Protein AF-A0A1G8G1F2-F1 (afdb_monomer_lite)

Sequence (175 aa):
MHTLASLREKLMLEWTYHSNAIEGNTLTLRETKVVLEGITVGGKSLREHFEATNHRDAILYVEEIVAKNEALSEWYDGATQMHPVERAVELHTRFVKIHPFIGGNGRTGRLLLNFELMKAGYPPAIIQKEDRLEYYDSLDEACVSGDYSSITQLVANSVQRSLDTYLSVLRLRNN

Structure (mmCIF, N/CA/C/O backbone):
data_AF-A0A1G8G1F2-F1
#
_entry.id   AF-A0A1G8G1F2-F1
#
loop_
_atom_site.group_PDB
_atom_site.id
_atom_site.type_symbol
_atom_site.label_atom_id
_atom_site.label_alt_id
_atom_site.label_comp_id
_atom_site.label_asym_id
_atom_site.label_entity_id
_atom_site.label_seq_id
_atom_site.pdbx_PDB_ins_code
_atom_site.Cartn_x
_atom_site.Cartn_y
_atom_site.Cartn_z
_atom_site.occupancy
_atom_site.B_iso_or_equiv
_atom_site.auth_seq_id
_atom_site.auth_comp_id
_atom_site.auth_asym_id
_atom_site.auth_atom_id
_atom_site.pdbx_PDB_model_num
ATOM 1 N N . MET A 1 1 ? -34.087 -1.447 -10.060 1.00 49.84 1 MET A N 1
ATOM 2 C CA . MET A 1 1 ? -32.774 -0.768 -9.974 1.00 49.84 1 MET A CA 1
ATOM 3 C C . MET A 1 1 ? -32.420 -0.316 -8.548 1.00 49.84 1 MET A C 1
ATOM 5 O O . MET A 1 1 ? -31.269 -0.473 -8.180 1.00 49.84 1 MET A O 1
ATOM 9 N N . HIS A 1 2 ? -33.370 0.134 -7.707 1.00 55.31 2 HIS A N 1
ATOM 10 C CA . HIS A 1 2 ? -33.090 0.581 -6.323 1.00 55.31 2 HIS A CA 1
ATOM 11 C C . HIS A 1 2 ? -32.598 -0.498 -5.332 1.00 55.31 2 HIS A C 1
ATOM 13 O O . HIS A 1 2 ? -31.803 -0.190 -4.454 1.00 55.31 2 HIS A O 1
ATOM 19 N N . THR A 1 3 ? -33.019 -1.758 -5.472 1.00 60.47 3 THR A N 1
ATOM 20 C CA . THR A 1 3 ? -32.791 -2.803 -4.450 1.00 60.47 3 THR A CA 1
ATOM 21 C C . THR A 1 3 ? -31.343 -3.306 -4.365 1.00 60.47 3 THR A C 1
ATOM 23 O O . THR A 1 3 ? -30.862 -3.628 -3.282 1.00 60.47 3 THR A O 1
ATOM 26 N N . LEU A 1 4 ? -30.630 -3.366 -5.497 1.00 55.03 4 LEU A N 1
ATOM 27 C CA . LEU A 1 4 ? -29.228 -3.810 -5.547 1.00 55.03 4 LEU A CA 1
ATOM 28 C C . LEU A 1 4 ? -28.273 -2.733 -5.024 1.00 55.03 4 LEU A C 1
ATOM 30 O O . LEU A 1 4 ? -27.361 -3.049 -4.267 1.00 55.03 4 LEU A O 1
ATOM 34 N N . ALA A 1 5 ? -28.521 -1.465 -5.367 1.00 62.56 5 ALA A N 1
ATOM 35 C CA . ALA A 1 5 ? -27.750 -0.338 -4.848 1.00 62.56 5 ALA A CA 1
ATOM 36 C C . ALA A 1 5 ? -27.897 -0.218 -3.321 1.00 62.56 5 ALA A C 1
ATOM 38 O O . ALA A 1 5 ? -26.893 -0.134 -2.621 1.00 62.56 5 ALA A O 1
ATOM 39 N N . SER A 1 6 ? -29.124 -0.344 -2.792 1.00 72.50 6 SER A N 1
ATOM 40 C CA . SER A 1 6 ? -29.363 -0.322 -1.341 1.00 72.50 6 SER A CA 1
ATOM 41 C C . SER A 1 6 ? -28.738 -1.508 -0.601 1.00 72.50 6 SER A C 1
ATOM 43 O O . SER A 1 6 ? -28.352 -1.386 0.558 1.00 72.50 6 SER A O 1
ATOM 45 N N . LEU A 1 7 ? -28.643 -2.673 -1.255 1.00 70.00 7 LEU A N 1
ATOM 46 C CA . LEU A 1 7 ? -27.987 -3.844 -0.676 1.00 70.00 7 LEU A CA 1
ATOM 47 C C . LEU A 1 7 ? -26.464 -3.670 -0.661 1.00 70.00 7 LEU A C 1
ATOM 49 O O . LEU A 1 7 ? -25.836 -3.962 0.350 1.00 70.00 7 LEU A O 1
ATOM 53 N N . ARG A 1 8 ? -25.884 -3.149 -1.747 1.00 75.06 8 ARG A N 1
ATOM 54 C CA . ARG A 1 8 ? -24.451 -2.843 -1.842 1.00 75.06 8 ARG A CA 1
ATOM 55 C C . ARG A 1 8 ? -24.026 -1.797 -0.817 1.00 75.06 8 ARG A C 1
ATOM 57 O O . ARG A 1 8 ? -23.070 -2.034 -0.091 1.00 75.06 8 ARG A O 1
ATOM 64 N N . GLU A 1 9 ? -24.761 -0.691 -0.694 1.00 76.31 9 GLU A N 1
ATOM 65 C CA . GLU A 1 9 ? -24.498 0.324 0.338 1.00 76.31 9 GLU A CA 1
ATOM 66 C C . GLU A 1 9 ? -24.538 -0.269 1.745 1.00 76.31 9 GLU A C 1
ATOM 68 O O . GLU A 1 9 ? -23.659 0.006 2.560 1.00 76.31 9 GLU A O 1
ATOM 73 N N . LYS A 1 10 ? -25.532 -1.120 2.027 1.00 80.31 10 LYS A N 1
ATOM 74 C CA . LYS A 1 10 ? -25.636 -1.797 3.319 1.00 80.31 10 LYS A CA 1
ATOM 75 C C . LYS A 1 10 ? -24.430 -2.704 3.584 1.00 80.31 10 LYS A C 1
ATOM 77 O O . LYS A 1 10 ? -23.868 -2.641 4.672 1.00 80.31 10 LYS A O 1
ATOM 82 N N . LEU A 1 11 ? -24.023 -3.514 2.606 1.00 73.75 11 LEU A N 1
ATOM 83 C CA . LEU A 1 11 ? -22.880 -4.422 2.737 1.00 73.75 11 LEU A CA 1
ATOM 84 C C . LEU A 1 11 ? -21.559 -3.660 2.897 1.00 73.75 11 LEU A C 1
ATOM 86 O O . LEU A 1 11 ? -20.757 -4.017 3.755 1.00 73.75 11 LEU A O 1
ATOM 90 N N . MET A 1 12 ? -21.351 -2.583 2.136 1.00 75.00 12 MET A N 1
ATOM 91 C CA . MET A 1 12 ? -20.179 -1.714 2.286 1.00 75.00 12 MET A CA 1
ATOM 92 C C . MET A 1 12 ? -20.120 -1.056 3.665 1.00 75.00 12 MET A C 1
ATOM 94 O O . MET A 1 12 ? -19.050 -0.987 4.273 1.00 75.00 12 MET A O 1
ATOM 98 N N . LEU A 1 13 ? -21.264 -0.584 4.166 1.00 82.00 13 LEU A N 1
ATOM 99 C CA . LEU A 1 13 ? -21.375 -0.001 5.498 1.00 82.00 13 LEU A CA 1
ATOM 100 C C . LEU A 1 13 ? -21.051 -1.034 6.586 1.00 82.00 13 LEU A C 1
ATOM 102 O O . LEU A 1 13 ? -20.243 -0.749 7.467 1.00 82.00 13 LEU A O 1
ATOM 106 N N . GLU A 1 14 ? -21.646 -2.228 6.519 1.00 77.62 14 GLU A N 1
ATOM 107 C CA . GLU A 1 14 ? -21.403 -3.307 7.484 1.00 77.62 14 GLU A CA 1
ATOM 108 C C . GLU A 1 14 ? -19.940 -3.773 7.449 1.00 77.62 14 GLU A C 1
ATOM 110 O O . GLU A 1 14 ? -19.319 -3.914 8.502 1.00 77.62 14 GLU A O 1
ATOM 115 N N . TRP A 1 15 ? -19.348 -3.924 6.262 1.00 68.50 15 TRP A N 1
ATOM 116 C CA . TRP A 1 15 ? -17.937 -4.286 6.105 1.00 68.50 15 TRP A CA 1
ATOM 117 C C . TRP A 1 15 ? -17.014 -3.216 6.697 1.00 68.50 15 TRP A C 1
ATOM 119 O O . TRP A 1 15 ? -16.145 -3.521 7.516 1.00 68.50 15 TRP A O 1
ATOM 129 N N . THR A 1 16 ? -17.244 -1.950 6.350 1.00 69.31 16 THR A N 1
ATOM 130 C CA . THR A 1 16 ? -16.462 -0.821 6.868 1.00 69.31 16 THR A CA 1
ATOM 131 C C . THR A 1 16 ? -16.552 -0.705 8.381 1.00 69.31 16 THR A C 1
ATOM 133 O O . THR A 1 16 ? -15.538 -0.500 9.044 1.00 69.31 16 THR A O 1
ATOM 136 N N . TYR A 1 17 ? -17.744 -0.880 8.943 1.00 82.31 17 TYR A N 1
ATOM 137 C CA . TYR A 1 17 ? -17.943 -0.881 10.386 1.00 82.31 17 TYR A CA 1
ATOM 138 C C . TYR A 1 17 ? -17.192 -2.036 11.066 1.00 82.31 17 TYR A C 1
ATOM 140 O O . TYR A 1 17 ? -16.384 -1.800 11.963 1.00 82.31 17 TYR A O 1
ATOM 148 N N . HIS A 1 18 ? -17.414 -3.279 10.629 1.00 72.06 18 HIS A N 1
ATOM 149 C CA . HIS A 1 18 ? -16.851 -4.451 11.300 1.00 72.06 18 HIS A CA 1
ATOM 150 C C . HIS A 1 18 ? -15.325 -4.524 11.199 1.00 72.06 18 HIS A C 1
ATOM 152 O O . HIS A 1 18 ? -14.675 -4.843 12.194 1.00 72.06 18 HIS A O 1
ATOM 158 N N . SER A 1 19 ? -14.745 -4.193 10.041 1.00 65.88 19 SER A N 1
ATOM 159 C CA . SER A 1 19 ? -13.291 -4.250 9.848 1.00 65.88 19 SER A CA 1
ATOM 160 C C . SER A 1 19 ? -12.550 -3.237 10.721 1.00 65.88 19 SER A C 1
ATOM 162 O O . SER A 1 19 ? -11.508 -3.561 11.281 1.00 65.88 19 SER A O 1
ATOM 164 N N . ASN A 1 20 ? -13.095 -2.027 10.876 1.00 60.09 20 ASN A N 1
ATOM 165 C CA . ASN A 1 20 ? -12.491 -1.006 11.730 1.00 60.09 20 ASN A CA 1
ATOM 166 C C . ASN A 1 20 ? -12.720 -1.302 13.224 1.00 60.09 20 ASN A C 1
ATOM 168 O O . ASN A 1 20 ? -11.816 -1.103 14.035 1.00 60.09 20 ASN A O 1
ATOM 172 N N . ALA A 1 21 ? -13.895 -1.822 13.600 1.00 72.69 21 ALA A N 1
ATOM 173 C CA . ALA A 1 21 ? -14.207 -2.160 14.992 1.00 72.69 21 ALA A CA 1
ATOM 174 C C . ALA A 1 21 ? -13.288 -3.257 15.567 1.00 72.69 21 ALA A C 1
ATOM 176 O O . ALA A 1 21 ? -12.947 -3.213 16.749 1.00 72.69 21 ALA A O 1
ATOM 177 N N . ILE A 1 22 ? -12.844 -4.209 14.736 1.00 60.62 22 ILE A N 1
ATOM 178 C CA . ILE A 1 22 ? -11.867 -5.248 15.119 1.00 60.62 22 ILE A CA 1
ATOM 179 C C . ILE A 1 22 ? -10.517 -4.638 15.529 1.00 60.62 22 ILE A C 1
ATOM 181 O O . ILE A 1 22 ? -9.868 -5.137 16.446 1.00 60.62 22 ILE A O 1
ATOM 185 N N . GLU A 1 23 ? -10.126 -3.532 14.900 1.00 64.06 23 GLU A N 1
ATOM 186 C CA . GLU A 1 23 ? -8.853 -2.835 15.131 1.00 64.06 23 GLU A CA 1
ATOM 187 C C . GLU A 1 23 ? -8.957 -1.747 16.220 1.00 64.06 23 GLU A C 1
ATOM 189 O O . GLU A 1 23 ? -8.034 -0.957 16.425 1.00 64.06 23 GLU A O 1
ATOM 194 N N . GLY A 1 24 ? -10.081 -1.708 16.946 1.00 70.75 24 GLY A N 1
ATOM 195 C CA . GLY A 1 24 ? -10.294 -0.815 18.084 1.00 70.75 24 GLY A CA 1
ATOM 196 C C . GLY A 1 24 ? -10.981 0.512 17.757 1.00 70.75 24 GLY A C 1
ATOM 197 O O . GLY A 1 24 ? -11.072 1.364 18.642 1.00 70.75 24 GLY A O 1
ATOM 198 N N . ASN A 1 25 ? -11.493 0.699 16.535 1.00 78.75 25 ASN A N 1
ATOM 199 C CA . ASN A 1 25 ? -12.353 1.839 16.213 1.00 78.75 25 ASN A CA 1
ATOM 200 C C . ASN A 1 25 ? -13.678 1.731 16.987 1.00 78.75 25 ASN A C 1
ATOM 202 O O . ASN A 1 25 ? -14.308 0.674 17.028 1.00 78.75 25 ASN A O 1
ATOM 206 N N . THR A 1 26 ? -14.107 2.821 17.623 1.00 88.31 26 THR A N 1
ATOM 207 C CA . THR A 1 26 ? -15.251 2.817 18.545 1.00 88.31 26 THR A CA 1
ATOM 208 C C . THR A 1 26 ? -16.542 3.354 17.930 1.00 88.31 26 THR A C 1
ATOM 210 O O . THR A 1 26 ? -17.552 3.441 18.640 1.00 88.31 26 THR A O 1
ATOM 213 N N . LEU A 1 27 ? -16.539 3.753 16.652 1.00 85.88 27 LEU A N 1
ATOM 214 C CA . LEU A 1 27 ? -17.749 4.186 15.952 1.00 85.88 27 LEU A CA 1
ATOM 215 C C . LEU A 1 27 ? -18.787 3.065 15.966 1.00 85.88 27 LEU A C 1
ATOM 217 O O . LEU A 1 27 ? -18.486 1.916 15.668 1.00 85.88 27 LEU A O 1
ATOM 221 N N . THR A 1 28 ? -20.028 3.400 16.293 1.00 93.38 28 THR A N 1
ATOM 222 C CA . THR A 1 28 ? -21.183 2.521 16.096 1.00 93.38 28 THR A CA 1
ATOM 223 C C . THR A 1 28 ? -21.569 2.479 14.619 1.00 93.38 28 THR A C 1
ATOM 225 O O . THR A 1 28 ? -21.295 3.415 13.876 1.00 93.38 28 THR A O 1
ATOM 228 N N . LEU A 1 29 ? -22.314 1.455 14.195 1.00 89.62 29 LEU A N 1
ATOM 229 C CA . LEU A 1 29 ? -22.783 1.331 12.807 1.00 89.62 29 LEU A CA 1
ATOM 230 C C . LEU A 1 29 ? -23.522 2.590 12.299 1.00 89.62 29 LEU A C 1
ATOM 232 O O . LEU A 1 29 ? -23.390 2.970 11.136 1.00 89.62 29 LEU A O 1
ATOM 236 N N . ARG A 1 30 ? -24.291 3.259 13.173 1.00 91.88 30 ARG A N 1
ATOM 237 C CA . ARG A 1 30 ? -24.979 4.518 12.837 1.00 91.88 30 ARG A CA 1
ATOM 238 C C . ARG A 1 30 ? -24.000 5.676 12.680 1.00 91.88 30 ARG A C 1
ATOM 240 O O . ARG A 1 30 ? -24.150 6.451 11.746 1.00 91.88 30 ARG A O 1
ATOM 247 N N . GLU A 1 31 ? -23.012 5.782 13.562 1.00 91.75 31 GLU A N 1
ATOM 248 C CA . GLU A 1 31 ? -21.976 6.812 13.470 1.00 91.75 31 GLU A CA 1
ATOM 249 C C . GLU A 1 31 ? -21.111 6.597 12.226 1.00 91.75 31 GLU A C 1
ATOM 251 O O . GLU A 1 31 ? -20.930 7.539 11.468 1.00 91.75 31 GLU A O 1
ATOM 256 N N . THR A 1 32 ? -20.684 5.362 11.931 1.00 85.31 32 THR A N 1
ATOM 257 C CA . THR A 1 32 ? -19.988 5.016 10.682 1.00 85.31 32 THR A CA 1
ATOM 258 C C . THR A 1 32 ? -20.783 5.485 9.467 1.00 85.31 32 THR A C 1
ATOM 260 O O . THR A 1 32 ? -20.216 6.134 8.599 1.00 85.31 32 THR A O 1
ATOM 263 N N . LYS A 1 33 ? -22.100 5.242 9.418 1.00 91.19 33 LYS A N 1
ATOM 264 C CA . LYS A 1 33 ? -22.944 5.715 8.310 1.00 91.19 33 LYS A CA 1
ATOM 265 C C . LYS A 1 33 ? -22.896 7.238 8.151 1.00 91.19 33 LYS A C 1
ATOM 267 O O . LYS A 1 33 ? -22.674 7.722 7.049 1.00 91.19 33 LYS A O 1
ATOM 272 N N . VAL A 1 34 ? -23.068 7.969 9.250 1.00 90.81 34 VAL A N 1
ATOM 273 C CA . VAL A 1 34 ? -23.026 9.441 9.274 1.00 90.81 34 VAL A CA 1
ATOM 274 C C . VAL A 1 34 ? -21.659 9.959 8.804 1.00 90.81 34 VAL A C 1
ATOM 276 O O . VAL A 1 34 ? -21.593 10.888 8.002 1.00 90.81 34 VAL A O 1
ATOM 279 N N . VAL A 1 35 ? -20.570 9.302 9.213 1.00 87.00 35 VAL A N 1
ATOM 280 C CA . VAL A 1 35 ? -19.213 9.608 8.734 1.00 87.00 35 VAL A CA 1
ATOM 281 C C . VAL A 1 35 ? -19.071 9.374 7.232 1.00 87.00 35 VAL A C 1
ATOM 283 O O . VAL A 1 35 ? -18.521 10.224 6.535 1.00 87.00 35 VAL A O 1
ATOM 286 N N . LEU A 1 36 ? -19.588 8.259 6.707 1.00 83.56 36 LEU A N 1
ATOM 287 C CA . LEU A 1 36 ? -19.533 7.968 5.271 1.00 83.56 36 LEU A CA 1
ATOM 288 C C . LEU A 1 36 ? -20.355 8.959 4.428 1.00 83.56 36 LEU A C 1
ATOM 290 O O . LEU A 1 36 ? -20.061 9.120 3.245 1.00 83.56 36 LEU A O 1
ATOM 294 N N . GLU A 1 37 ? -21.329 9.648 5.026 1.00 85.31 37 GLU A N 1
ATOM 295 C CA . GLU A 1 37 ? -22.086 10.756 4.423 1.00 85.31 37 GLU A CA 1
ATOM 296 C C . GLU A 1 37 ? -21.342 12.109 4.510 1.00 85.31 37 GLU A C 1
ATOM 298 O O . GLU A 1 37 ? -21.831 13.123 4.016 1.00 85.31 37 GLU A O 1
ATOM 303 N N . GLY A 1 38 ? -20.140 12.133 5.100 1.00 80.56 38 GLY A N 1
ATOM 304 C CA . GLY A 1 38 ? -19.284 13.318 5.221 1.00 80.56 38 GLY A CA 1
ATOM 305 C C . GLY A 1 38 ? -19.552 14.170 6.464 1.00 80.56 38 GLY A C 1
ATOM 306 O O . GLY A 1 38 ? -19.058 15.294 6.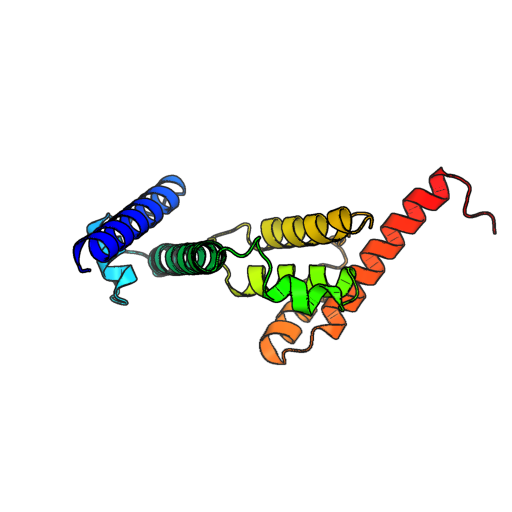554 1.00 80.56 38 GLY A O 1
ATOM 307 N N . ILE A 1 39 ? -20.326 13.661 7.425 1.00 85.56 39 ILE A N 1
ATOM 308 C CA . ILE A 1 39 ? -20.709 14.381 8.643 1.00 85.56 39 ILE A CA 1
ATOM 309 C C . ILE A 1 39 ? -19.832 13.917 9.813 1.00 85.56 39 ILE A C 1
ATOM 311 O O . ILE A 1 39 ? -19.653 12.723 10.049 1.00 85.56 39 ILE A O 1
ATOM 315 N N . THR A 1 40 ? -19.297 14.863 10.586 1.00 83.44 40 THR A N 1
ATOM 316 C CA . THR A 1 40 ? -18.509 14.560 11.788 1.00 83.44 40 THR A CA 1
ATOM 317 C C . THR A 1 40 ? -19.400 14.273 13.001 1.00 83.44 40 THR A C 1
ATOM 319 O O . THR A 1 40 ? -20.423 14.917 13.232 1.00 83.44 40 THR A O 1
ATOM 322 N N . VAL A 1 41 ? -18.997 13.292 13.804 1.00 86.62 41 VAL A N 1
ATOM 323 C CA . VAL A 1 41 ? -19.668 12.801 15.010 1.00 86.62 41 VAL A CA 1
ATOM 324 C C . VAL A 1 41 ? -18.934 13.312 16.250 1.00 86.62 41 VAL A C 1
ATOM 326 O O . VAL A 1 41 ? -17.740 13.075 16.446 1.00 86.62 41 VAL A O 1
ATOM 329 N N . GLY A 1 42 ? -19.664 14.010 17.120 1.00 81.50 42 GLY A N 1
ATOM 330 C CA . GLY A 1 42 ? -19.128 14.530 18.378 1.00 81.50 42 GLY A CA 1
ATOM 331 C C . GLY A 1 42 ? -18.711 13.418 19.348 1.00 81.50 42 GLY A C 1
ATOM 332 O O . GLY A 1 42 ? -19.405 12.417 19.492 1.00 81.50 42 GLY A O 1
ATOM 333 N N . GLY A 1 43 ? -17.583 13.604 20.041 1.00 83.88 43 GLY A N 1
ATOM 334 C CA . GLY A 1 43 ? -17.068 12.642 21.027 1.00 83.88 43 GLY A CA 1
ATOM 335 C C . GLY A 1 43 ? -16.256 11.478 20.443 1.00 83.88 43 GLY A C 1
ATOM 336 O O . GLY A 1 43 ? -15.807 10.620 21.199 1.00 83.88 43 GLY A O 1
ATOM 337 N N .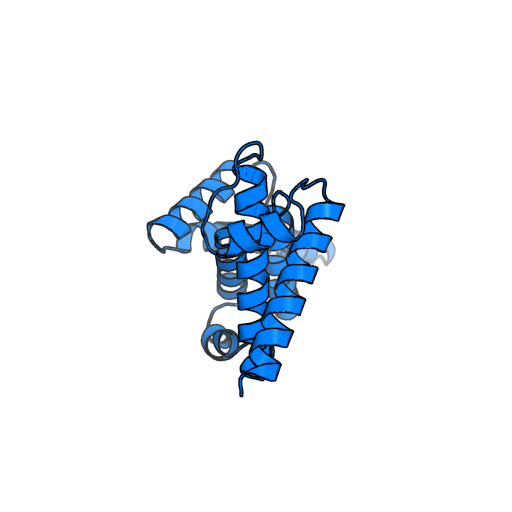 LYS A 1 44 ? -16.033 11.463 19.124 1.00 83.69 44 LYS A N 1
ATOM 338 C CA . LYS A 1 44 ? -15.204 10.486 18.407 1.00 83.69 44 LYS A CA 1
ATOM 339 C C . LYS A 1 44 ? -13.986 11.175 17.802 1.00 83.69 44 LYS A C 1
ATOM 341 O O . LYS A 1 44 ? -14.047 12.350 17.437 1.00 83.69 44 LYS A O 1
ATOM 346 N N . SER A 1 45 ? -12.861 10.472 17.712 1.00 81.31 45 SER A N 1
ATOM 347 C CA . SER A 1 45 ? -11.635 11.073 17.182 1.00 81.31 45 SER A CA 1
ATOM 348 C C . SER A 1 45 ? -11.730 11.267 15.667 1.00 81.31 45 SER A C 1
ATOM 350 O O . SER A 1 45 ? -12.305 10.440 14.963 1.00 81.31 45 SER A O 1
ATOM 352 N N . LEU A 1 46 ? -11.125 12.332 15.127 1.00 74.88 46 LEU A N 1
ATOM 353 C CA . LEU A 1 46 ? -11.025 12.515 13.668 1.00 74.88 46 LEU A CA 1
ATOM 354 C C . LEU A 1 46 ? -10.322 11.334 12.989 1.00 74.88 46 LEU A C 1
ATOM 356 O O . LEU A 1 46 ? -10.647 10.982 11.863 1.00 74.88 46 LEU A O 1
ATOM 360 N N . ARG A 1 47 ? -9.405 10.684 13.707 1.00 70.88 47 ARG A N 1
ATOM 361 C CA . ARG A 1 47 ? -8.752 9.455 13.271 1.00 70.88 47 ARG A CA 1
ATOM 362 C C . ARG A 1 47 ? -9.775 8.361 12.947 1.00 70.88 47 ARG A C 1
ATOM 364 O O . ARG A 1 47 ? -9.759 7.857 11.835 1.00 70.88 47 ARG A O 1
ATOM 371 N N . GLU A 1 48 ? -10.707 8.067 13.851 1.00 72.06 48 GLU A N 1
ATOM 372 C CA . GLU A 1 48 ? -11.748 7.054 13.615 1.00 72.06 48 GLU A CA 1
ATOM 373 C C . GLU A 1 48 ? -12.662 7.399 12.429 1.00 72.06 48 GLU A C 1
ATOM 375 O O . GLU A 1 48 ? -13.149 6.507 11.735 1.00 72.06 48 GLU A O 1
ATOM 380 N N . HIS A 1 49 ? -12.879 8.691 12.171 1.00 76.06 49 HIS A N 1
ATOM 381 C CA . HIS A 1 49 ? -13.655 9.145 11.018 1.00 76.06 49 HIS A CA 1
ATOM 382 C C . HIS A 1 49 ? -12.913 8.916 9.700 1.00 76.06 49 HIS A C 1
ATOM 384 O O . HIS A 1 49 ? -13.496 8.446 8.719 1.00 76.06 49 HIS A O 1
ATOM 390 N N . PHE A 1 50 ? -11.618 9.236 9.677 1.00 70.88 50 PHE A N 1
ATOM 391 C CA . PHE A 1 50 ? -10.772 8.981 8.517 1.00 70.88 50 PHE A CA 1
ATOM 392 C C . PHE A 1 50 ? -10.611 7.482 8.257 1.00 70.88 50 PHE A C 1
ATOM 394 O O . PHE A 1 50 ? -10.657 7.067 7.110 1.00 70.88 50 PHE A O 1
ATOM 401 N N . GLU A 1 51 ? -10.536 6.653 9.296 1.00 68.25 51 GLU A N 1
ATOM 402 C CA . GLU A 1 51 ? -10.506 5.188 9.181 1.00 68.25 51 GLU A CA 1
ATOM 403 C C . GLU A 1 51 ? -11.729 4.620 8.449 1.00 68.25 51 GLU A C 1
ATOM 405 O O . GLU A 1 51 ? -11.592 3.823 7.519 1.00 68.25 51 GLU A O 1
ATOM 410 N N . ALA A 1 52 ? -12.931 5.079 8.809 1.00 67.06 52 ALA A N 1
ATOM 411 C CA . ALA A 1 52 ? -14.155 4.675 8.124 1.00 67.06 52 ALA A CA 1
ATOM 412 C C . AL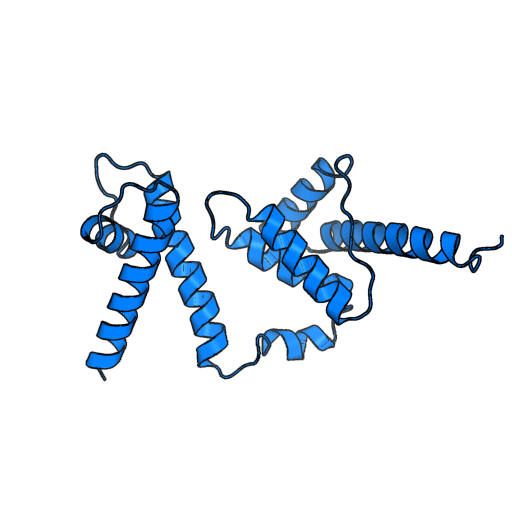A A 1 52 ? -14.189 5.170 6.666 1.00 67.06 52 ALA A C 1
ATOM 4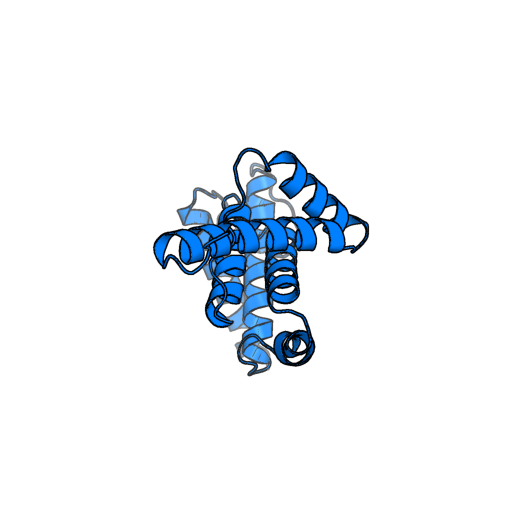14 O O . ALA A 1 52 ? -14.509 4.404 5.756 1.00 67.06 52 ALA A O 1
ATOM 415 N N . THR A 1 53 ? -13.824 6.434 6.436 1.00 70.75 53 THR A N 1
ATOM 416 C CA . THR A 1 53 ? -13.837 7.056 5.100 1.00 70.75 53 THR A CA 1
ATOM 417 C C . THR A 1 53 ? -12.833 6.385 4.156 1.00 70.75 53 THR A C 1
ATOM 419 O O . THR A 1 53 ? -13.198 5.985 3.053 1.00 70.75 53 THR A O 1
ATOM 422 N N . ASN A 1 54 ? -11.598 6.169 4.615 1.00 66.00 54 ASN A N 1
ATOM 423 C CA . ASN A 1 54 ? -10.523 5.565 3.827 1.00 66.00 54 ASN A CA 1
ATOM 424 C C . ASN A 1 54 ? -10.809 4.094 3.498 1.00 66.00 54 ASN A C 1
ATOM 426 O O . ASN A 1 54 ? -10.528 3.638 2.390 1.00 66.00 54 ASN A O 1
ATOM 430 N N . HIS A 1 55 ? -11.403 3.346 4.432 1.00 67.12 55 HIS A N 1
ATOM 431 C CA . HIS A 1 55 ? -11.806 1.965 4.182 1.00 67.12 55 HIS A CA 1
ATOM 432 C C . HIS A 1 55 ? -12.932 1.873 3.137 1.00 67.12 55 HIS A C 1
ATOM 434 O O . HIS A 1 55 ? -12.877 1.008 2.264 1.00 67.12 55 HIS A O 1
ATOM 440 N N . ARG A 1 56 ? -13.922 2.782 3.163 1.00 74.69 56 ARG A N 1
ATOM 441 C CA . ARG A 1 56 ? -14.940 2.882 2.097 1.00 74.69 56 ARG A CA 1
ATOM 442 C C . ARG A 1 56 ? -14.279 3.119 0.741 1.00 74.69 56 ARG A C 1
ATOM 444 O O . ARG A 1 56 ? -14.613 2.430 -0.217 1.00 74.69 56 ARG A O 1
ATOM 451 N N . ASP A 1 57 ? -13.345 4.058 0.659 1.00 68.12 57 ASP A N 1
ATOM 452 C CA . ASP A 1 57 ? -12.686 4.399 -0.606 1.00 68.12 57 ASP A CA 1
ATOM 453 C C . ASP A 1 57 ? -11.830 3.231 -1.132 1.00 68.12 57 ASP A C 1
ATOM 455 O O . ASP A 1 57 ? -11.800 2.973 -2.335 1.00 68.12 57 ASP A O 1
ATOM 459 N N . ALA A 1 58 ? -11.224 2.443 -0.236 1.00 64.44 58 ALA A N 1
ATOM 460 C CA . ALA A 1 58 ? -10.551 1.193 -0.586 1.00 64.44 58 ALA A CA 1
ATOM 461 C C . ALA A 1 58 ? -11.519 0.130 -1.136 1.00 64.44 58 ALA A C 1
ATOM 463 O O . ALA A 1 58 ? -11.194 -0.536 -2.120 1.00 64.44 58 ALA A O 1
ATOM 464 N N . ILE A 1 59 ? -12.710 -0.021 -0.539 1.00 65.31 59 ILE A N 1
ATOM 465 C CA . ILE A 1 59 ? -13.748 -0.917 -1.072 1.00 65.31 59 ILE A CA 1
ATOM 466 C C . ILE A 1 59 ? -14.194 -0.436 -2.452 1.00 65.31 59 ILE A C 1
ATOM 468 O O . ILE A 1 59 ? -14.248 -1.245 -3.371 1.00 65.31 59 ILE A O 1
ATOM 472 N N . LEU A 1 60 ? -14.460 0.861 -2.625 1.00 65.44 60 LEU A N 1
ATOM 473 C CA . LEU A 1 60 ? -14.862 1.429 -3.913 1.00 65.44 60 LEU A CA 1
ATOM 474 C C . LEU A 1 60 ? -13.812 1.170 -4.999 1.00 65.44 60 LEU A C 1
ATOM 476 O O . LEU A 1 60 ? -14.178 0.789 -6.107 1.00 65.44 60 LEU A O 1
ATOM 480 N N . TYR A 1 61 ? -12.525 1.294 -4.669 1.00 63.66 61 TYR A N 1
ATOM 481 C CA . TYR A 1 61 ? -11.424 0.967 -5.576 1.00 63.66 61 TYR A CA 1
ATOM 482 C C . TYR A 1 61 ? -11.417 -0.516 -5.982 1.00 63.66 61 TYR A C 1
ATOM 484 O O . TYR A 1 61 ? -11.288 -0.849 -7.159 1.00 63.66 61 TYR A O 1
ATOM 492 N N . VAL A 1 62 ? -11.601 -1.426 -5.022 1.00 60.69 62 VAL A N 1
ATOM 493 C CA . VAL A 1 62 ? -11.673 -2.872 -5.293 1.00 60.69 62 VAL A CA 1
ATOM 494 C C . VAL A 1 62 ? -12.925 -3.226 -6.101 1.00 60.69 62 VAL A C 1
ATOM 496 O O . VAL A 1 62 ? -12.849 -4.008 -7.047 1.00 60.69 62 VAL A O 1
ATOM 499 N N . GLU A 1 63 ? -14.079 -2.652 -5.761 1.00 61.28 63 GLU A N 1
ATOM 500 C CA . GLU A 1 63 ? -15.331 -2.871 -6.484 1.00 61.28 63 GLU A CA 1
ATOM 501 C C . GLU A 1 63 ? -15.280 -2.300 -7.905 1.00 61.28 63 GLU A C 1
ATOM 503 O O . GLU A 1 63 ? -15.869 -2.892 -8.805 1.00 61.28 63 GLU A O 1
ATOM 508 N N . GLU A 1 64 ? -14.577 -1.187 -8.130 1.00 56.12 64 GLU A N 1
ATOM 509 C CA . GLU A 1 64 ? -14.326 -0.652 -9.470 1.00 56.12 64 GLU A CA 1
ATOM 510 C C . GLU A 1 64 ? -13.510 -1.638 -10.317 1.00 56.12 64 GLU A C 1
ATOM 512 O O . GLU A 1 64 ? -13.910 -1.934 -11.443 1.00 56.12 64 GLU A O 1
ATOM 517 N N . ILE A 1 65 ? -12.432 -2.204 -9.758 1.00 50.97 65 ILE A N 1
ATOM 518 C CA . ILE A 1 65 ? -11.612 -3.233 -10.421 1.00 50.97 65 ILE A CA 1
ATOM 519 C C . ILE A 1 65 ? -12.465 -4.455 -10.801 1.00 50.97 65 ILE A C 1
ATOM 521 O O . ILE A 1 65 ? -12.358 -4.979 -11.905 1.00 50.97 65 ILE A O 1
ATOM 525 N N . VAL A 1 66 ? -13.346 -4.903 -9.902 1.00 52.41 66 VAL A N 1
ATOM 526 C CA . VAL A 1 66 ? -14.191 -6.088 -10.124 1.00 52.41 66 VAL A CA 1
ATOM 527 C C . VAL A 1 66 ? -15.330 -5.816 -11.117 1.00 52.41 66 VAL A C 1
ATOM 529 O O . VAL A 1 66 ? -15.624 -6.660 -11.964 1.00 52.41 66 VAL A O 1
ATOM 532 N N . ALA A 1 67 ? -15.992 -4.658 -11.032 1.00 52.91 67 ALA A N 1
ATOM 533 C CA . ALA A 1 67 ? -17.179 -4.341 -11.833 1.00 52.91 67 ALA A CA 1
ATOM 534 C C . ALA A 1 67 ? -16.882 -4.190 -13.330 1.00 52.91 67 ALA A C 1
ATOM 536 O O . ALA A 1 67 ? -17.769 -4.418 -14.153 1.00 52.91 67 ALA A O 1
ATOM 537 N N . LYS A 1 68 ? -15.644 -3.847 -13.689 1.00 48.00 68 LYS A N 1
ATOM 538 C CA . LYS A 1 68 ? -15.210 -3.760 -15.086 1.00 48.00 68 LYS A CA 1
ATOM 539 C C . LYS A 1 68 ? -14.875 -5.129 -15.704 1.00 48.00 68 LYS A C 1
ATOM 541 O O . LYS A 1 68 ? -14.545 -5.201 -16.880 1.00 48.00 68 LYS A O 1
ATOM 546 N N . ASN A 1 69 ? -15.014 -6.229 -14.945 1.00 45.41 69 ASN A N 1
ATOM 547 C CA . ASN A 1 69 ? -14.602 -7.591 -15.328 1.00 45.41 69 ASN A CA 1
ATOM 548 C C . ASN A 1 69 ? -13.152 -7.659 -15.838 1.00 45.41 69 ASN A C 1
ATOM 550 O O . ASN A 1 69 ? -12.763 -8.539 -16.607 1.00 45.41 69 ASN A O 1
ATOM 554 N N . GLU A 1 70 ? -12.357 -6.705 -15.380 1.00 44.94 70 GLU A N 1
ATOM 555 C CA . GLU A 1 70 ? -10.929 -6.688 -15.534 1.00 44.94 70 GLU A CA 1
ATOM 556 C C . GLU A 1 70 ? -10.369 -7.661 -14.496 1.00 44.94 70 GLU A C 1
ATOM 558 O O . GLU A 1 70 ? -10.596 -7.521 -13.292 1.00 44.94 70 GLU A O 1
ATOM 563 N N . ALA A 1 71 ? -9.546 -8.623 -14.916 1.00 47.16 71 ALA A N 1
ATOM 564 C CA . ALA A 1 71 ? -8.422 -8.955 -14.041 1.00 47.16 71 ALA A CA 1
ATOM 565 C C . ALA A 1 71 ? -7.750 -7.616 -13.729 1.00 47.16 71 ALA A C 1
ATOM 567 O O . ALA A 1 71 ? -7.573 -6.932 -14.710 1.00 47.16 71 ALA A O 1
ATOM 568 N N . LEU A 1 72 ? -7.480 -7.232 -12.468 1.00 47.28 72 LEU A N 1
ATOM 569 C CA . LEU A 1 72 ? -6.655 -6.110 -11.925 1.00 47.28 72 LEU A CA 1
ATOM 570 C C . LEU A 1 72 ? -6.125 -4.941 -12.834 1.00 47.28 72 LEU A C 1
ATOM 572 O O . LEU A 1 72 ? -5.183 -4.261 -12.436 1.00 47.28 72 LEU A O 1
ATOM 576 N N . SER A 1 73 ? -6.605 -4.706 -14.057 1.00 53.84 73 SER A N 1
ATOM 577 C CA . SER A 1 73 ? -5.670 -4.639 -15.186 1.00 53.84 73 SER A CA 1
ATOM 578 C C . SER A 1 73 ? -6.175 -3.999 -16.505 1.00 53.84 73 SER A C 1
ATOM 580 O O . SER A 1 73 ? -5.491 -4.201 -17.502 1.00 53.84 73 SER A O 1
ATOM 582 N N . GLU A 1 74 ? -7.185 -3.112 -16.570 1.00 43.66 74 GLU A N 1
ATOM 583 C CA . GLU A 1 74 ? -7.197 -2.127 -17.694 1.00 43.66 74 GLU A CA 1
ATOM 584 C C . GLU A 1 74 ? -5.955 -1.225 -17.599 1.00 43.66 74 GLU A C 1
ATOM 586 O O . GLU A 1 74 ? -5.296 -0.936 -18.596 1.00 43.66 74 GLU A O 1
ATOM 591 N N . TRP A 1 75 ? -5.557 -0.846 -16.376 1.00 55.22 75 TRP A N 1
ATOM 592 C CA . TRP A 1 75 ? -4.271 -0.175 -16.152 1.00 55.22 75 TRP A CA 1
ATOM 593 C C . TRP A 1 75 ? -3.089 -1.050 -16.577 1.00 55.22 75 TRP A C 1
ATOM 595 O O . TRP A 1 75 ? -2.118 -0.546 -17.130 1.00 55.22 75 TRP A O 1
ATOM 605 N N . TYR A 1 76 ? -3.157 -2.357 -16.334 1.00 55.97 76 TYR A N 1
ATOM 606 C CA . TYR A 1 76 ? -2.049 -3.263 -16.625 1.00 55.97 76 TYR A CA 1
ATOM 607 C C . TYR A 1 76 ? -1.859 -3.473 -18.120 1.00 55.97 76 TYR A C 1
ATOM 609 O O . TYR A 1 76 ? -0.723 -3.621 -18.543 1.00 55.97 76 TYR A O 1
ATOM 617 N N . ASP A 1 77 ? -2.919 -3.425 -18.927 1.00 58.62 77 ASP A N 1
ATOM 618 C CA . ASP A 1 77 ? -2.790 -3.487 -20.383 1.00 58.62 77 ASP A CA 1
ATOM 619 C C . ASP A 1 77 ? -1.982 -2.290 -20.912 1.00 58.62 77 ASP A C 1
ATOM 621 O O . ASP A 1 77 ? -1.073 -2.477 -21.720 1.00 58.62 77 ASP A O 1
ATOM 625 N N . GLY A 1 78 ? -2.196 -1.084 -20.370 1.00 57.41 78 GLY A N 1
ATOM 626 C CA . GLY A 1 78 ? -1.344 0.084 -20.640 1.00 57.41 78 GLY A CA 1
ATOM 627 C C . GLY A 1 78 ? 0.046 0.000 -19.991 1.00 57.41 78 GLY A C 1
ATOM 628 O O . GLY A 1 78 ? 1.047 0.382 -20.597 1.00 57.41 78 GLY A O 1
ATOM 629 N N . ALA A 1 79 ? 0.131 -0.553 -18.781 1.00 59.34 79 ALA A N 1
ATOM 630 C CA . ALA A 1 79 ? 1.371 -0.680 -18.020 1.00 59.34 79 ALA A CA 1
ATOM 631 C C . ALA A 1 79 ? 2.238 -1.885 -18.434 1.00 59.34 79 ALA A C 1
ATOM 633 O O . ALA A 1 79 ? 3.390 -1.994 -18.012 1.00 59.34 79 ALA A O 1
ATOM 634 N N . THR A 1 80 ? 1.749 -2.795 -19.282 1.00 65.50 80 THR A N 1
ATOM 635 C CA . THR A 1 80 ? 2.571 -3.874 -19.862 1.00 65.50 80 THR A CA 1
ATOM 636 C C . THR A 1 80 ? 3.720 -3.320 -20.696 1.00 65.50 80 THR A C 1
ATOM 638 O O . THR A 1 80 ? 4.756 -3.971 -20.803 1.00 65.50 80 THR A O 1
ATOM 641 N N . GLN A 1 81 ? 3.553 -2.109 -21.238 1.00 77.50 81 GLN A N 1
ATOM 642 C CA 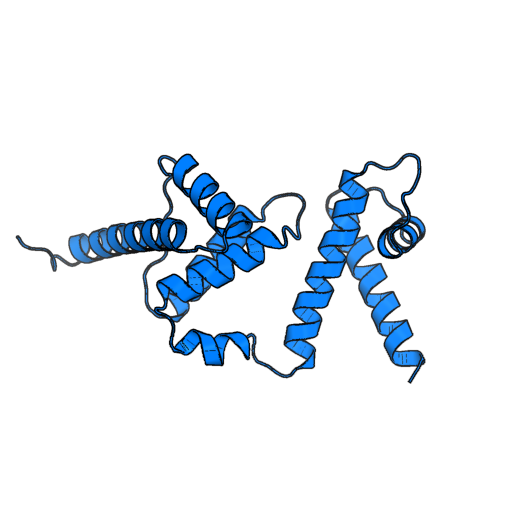. GLN A 1 81 ? 4.593 -1.382 -21.963 1.00 77.50 81 GLN A CA 1
ATOM 643 C C . GLN A 1 81 ? 5.609 -0.705 -21.032 1.00 77.50 81 GLN A C 1
ATOM 645 O O . GLN A 1 81 ? 6.697 -0.352 -21.481 1.00 77.50 81 GLN A O 1
ATOM 650 N N . MET A 1 82 ? 5.278 -0.529 -19.747 1.00 83.62 82 MET A N 1
ATOM 651 C CA . MET A 1 82 ? 6.210 0.001 -18.753 1.00 83.62 82 MET A CA 1
ATOM 652 C C . MET A 1 82 ? 7.247 -1.049 -18.385 1.00 83.62 82 MET A C 1
ATOM 654 O O . MET A 1 82 ? 6.963 -2.256 -18.328 1.00 83.62 82 MET A O 1
ATOM 658 N N . HIS A 1 83 ? 8.445 -0.584 -18.039 1.00 93.69 83 HIS A N 1
ATOM 659 C CA . HIS A 1 83 ? 9.433 -1.471 -17.457 1.00 93.69 83 HIS A CA 1
ATOM 660 C C . HIS A 1 83 ? 8.866 -2.067 -16.147 1.00 93.69 83 HIS A C 1
ATOM 662 O O . HIS A 1 83 ? 8.238 -1.346 -15.369 1.00 93.69 83 HIS A O 1
ATOM 668 N N . PRO A 1 84 ? 9.066 -3.366 -15.840 1.00 92.75 84 PRO A N 1
ATOM 669 C CA . PRO A 1 84 ? 8.464 -3.994 -14.658 1.00 92.75 84 PRO A CA 1
ATOM 670 C C . PRO A 1 84 ? 8.737 -3.275 -13.330 1.00 92.75 84 PRO A C 1
ATOM 672 O O . PRO A 1 84 ? 7.882 -3.271 -12.446 1.00 92.75 84 PRO A O 1
ATOM 675 N N . VAL A 1 85 ? 9.900 -2.627 -13.203 1.00 95.62 85 VAL A N 1
ATOM 676 C CA . VAL A 1 85 ? 10.234 -1.794 -12.035 1.00 95.62 85 VAL A CA 1
ATOM 677 C C . VAL A 1 85 ? 9.338 -0.559 -11.939 1.00 95.62 85 VAL A C 1
ATOM 679 O O . VAL A 1 85 ? 8.823 -0.279 -10.861 1.00 95.62 85 VAL A O 1
ATOM 682 N N . GLU A 1 86 ? 9.103 0.145 -13.046 1.00 93.62 86 GLU A N 1
ATOM 683 C CA . GLU A 1 86 ? 8.229 1.328 -13.088 1.00 93.62 86 GLU A CA 1
ATOM 684 C C . GLU A 1 86 ? 6.793 0.942 -12.732 1.00 93.62 86 GLU A C 1
ATOM 686 O O . GLU A 1 86 ? 6.160 1.572 -11.887 1.00 93.62 86 GLU A O 1
ATOM 691 N N . ARG A 1 87 ? 6.307 -0.172 -13.288 1.00 90.94 87 ARG A N 1
ATOM 692 C CA . ARG A 1 87 ? 4.968 -0.688 -12.993 1.00 90.94 87 ARG A CA 1
ATOM 693 C C . ARG A 1 87 ? 4.797 -1.042 -11.511 1.00 90.94 87 ARG A C 1
ATOM 695 O O . ARG A 1 87 ? 3.778 -0.711 -10.905 1.00 90.94 87 ARG A O 1
ATOM 702 N N . ALA A 1 88 ? 5.799 -1.678 -10.903 1.00 90.56 88 ALA A N 1
ATOM 703 C CA . ALA A 1 88 ? 5.793 -1.991 -9.474 1.00 90.56 88 ALA A CA 1
ATOM 704 C C . ALA A 1 88 ? 5.809 -0.724 -8.594 1.00 90.56 88 ALA A C 1
ATOM 706 O O . ALA A 1 88 ? 5.121 -0.669 -7.570 1.00 90.56 88 ALA A O 1
ATOM 707 N N . VAL A 1 89 ? 6.562 0.301 -9.005 1.00 94.31 89 VAL A N 1
ATOM 708 C CA . VAL A 1 89 ? 6.640 1.612 -8.341 1.00 94.31 89 VAL A CA 1
ATOM 709 C C . VAL A 1 89 ? 5.316 2.362 -8.425 1.00 94.31 89 VAL A C 1
ATOM 711 O O . VAL A 1 89 ? 4.868 2.935 -7.429 1.00 94.31 89 VAL A O 1
ATOM 714 N N . GLU A 1 90 ? 4.660 2.343 -9.580 1.00 87.94 90 GLU A N 1
ATOM 715 C CA . GLU A 1 90 ? 3.377 3.010 -9.754 1.00 87.94 90 GLU A CA 1
ATOM 716 C C . GLU A 1 90 ? 2.286 2.326 -8.919 1.00 87.94 90 GLU A C 1
ATOM 718 O O . GLU A 1 90 ? 1.576 3.006 -8.174 1.00 87.94 90 GLU A O 1
ATOM 723 N N . LEU A 1 91 ? 2.208 0.987 -8.943 1.00 85.69 91 LEU A N 1
ATOM 724 C CA . LEU A 1 91 ? 1.280 0.219 -8.102 1.00 85.69 91 LEU A CA 1
ATOM 725 C C . LEU A 1 91 ? 1.475 0.538 -6.613 1.00 85.69 91 LEU A C 1
ATOM 727 O O . LEU A 1 91 ? 0.515 0.832 -5.896 1.00 85.69 91 LEU A O 1
ATOM 731 N N . HIS A 1 92 ? 2.729 0.518 -6.159 1.00 90.25 92 HIS A N 1
ATOM 732 C CA . HIS A 1 92 ? 3.112 0.895 -4.804 1.00 90.25 92 HIS A CA 1
ATOM 733 C C . HIS A 1 92 ? 2.636 2.304 -4.446 1.00 90.25 92 HIS A C 1
ATOM 735 O O . HIS A 1 92 ? 1.978 2.505 -3.424 1.00 90.25 92 HIS A O 1
ATOM 741 N N . THR A 1 93 ? 2.982 3.287 -5.275 1.00 87.00 93 THR A N 1
ATOM 742 C CA . THR A 1 93 ? 2.772 4.703 -4.964 1.00 87.00 93 THR A CA 1
ATOM 743 C C . THR A 1 93 ? 1.292 5.053 -4.993 1.00 87.00 93 THR A C 1
ATOM 745 O O . THR A 1 93 ? 0.813 5.738 -4.092 1.00 87.00 93 THR A O 1
ATOM 748 N N . ARG A 1 94 ? 0.530 4.503 -5.947 1.00 81.62 94 ARG A N 1
ATOM 749 C CA . ARG A 1 94 ? -0.932 4.639 -5.982 1.00 81.62 94 ARG A CA 1
ATOM 750 C C . ARG A 1 94 ? -1.578 4.065 -4.725 1.00 81.62 94 ARG A C 1
ATOM 752 O O . ARG A 1 94 ? -2.410 4.732 -4.121 1.00 81.62 94 ARG A O 1
ATOM 759 N N . PHE A 1 95 ? -1.156 2.879 -4.286 1.00 80.44 95 PHE A N 1
ATOM 760 C CA . PHE A 1 95 ? -1.675 2.272 -3.062 1.00 80.44 95 PHE A CA 1
ATOM 761 C C . PHE A 1 95 ? -1.339 3.095 -1.807 1.00 80.44 95 PHE A C 1
ATOM 763 O O . PHE A 1 95 ? -2.214 3.381 -0.989 1.00 80.44 95 PHE A O 1
ATOM 770 N N . VAL A 1 96 ? -0.076 3.506 -1.648 1.00 80.44 96 VAL A N 1
ATOM 771 C CA . VAL A 1 96 ? 0.363 4.282 -0.476 1.00 80.44 96 VAL A CA 1
ATOM 772 C C . VAL A 1 96 ? -0.319 5.652 -0.424 1.00 80.44 96 VAL A C 1
ATOM 774 O O . VAL A 1 96 ? -0.663 6.095 0.675 1.00 80.44 96 VAL A O 1
ATOM 777 N N . LYS A 1 97 ? -0.579 6.271 -1.586 1.00 76.44 97 LYS A N 1
ATOM 778 C CA . LYS A 1 97 ? -1.305 7.543 -1.724 1.00 76.44 97 LYS A CA 1
ATOM 779 C C . LYS A 1 97 ? -2.767 7.457 -1.276 1.00 76.44 97 LYS A C 1
ATOM 781 O O . LYS A 1 97 ? -3.268 8.421 -0.712 1.00 76.44 97 LYS A O 1
ATOM 786 N N . ILE A 1 98 ? -3.438 6.319 -1.483 1.00 72.12 98 ILE A N 1
ATOM 787 C CA . ILE A 1 98 ? -4.808 6.091 -0.980 1.00 72.12 98 ILE A CA 1
ATOM 788 C C . ILE A 1 98 ? -4.825 6.060 0.558 1.00 72.12 98 ILE A C 1
ATOM 790 O O . ILE A 1 98 ? -5.800 6.470 1.176 1.00 72.12 98 ILE A O 1
ATOM 794 N N . HIS A 1 99 ? -3.738 5.586 1.178 1.00 65.69 99 HIS A N 1
ATOM 795 C CA . HIS A 1 99 ? -3.598 5.441 2.630 1.00 65.69 99 HIS A CA 1
ATOM 796 C C . HIS A 1 99 ? -4.811 4.755 3.311 1.00 65.69 99 HIS A C 1
ATOM 798 O O . HIS A 1 99 ? -5.374 5.286 4.275 1.00 65.69 99 HIS A O 1
ATOM 804 N N . PRO A 1 100 ? -5.232 3.566 2.826 1.00 57.62 100 PRO A N 1
ATOM 805 C CA . PRO A 1 100 ? -6.510 2.953 3.203 1.00 57.62 100 PRO A CA 1
ATOM 806 C C . PRO A 1 100 ? -6.579 2.482 4.662 1.00 57.62 100 PRO A C 1
ATOM 808 O O . PRO A 1 100 ? -7.667 2.291 5.199 1.00 57.62 100 PRO A O 1
ATOM 811 N N . PHE A 1 101 ? -5.429 2.278 5.307 1.00 60.56 101 PHE A N 1
ATOM 812 C CA . PHE A 1 101 ? -5.337 1.766 6.670 1.00 60.56 101 PHE A CA 1
ATOM 813 C C . PHE A 1 101 ? -4.778 2.808 7.642 1.00 60.56 101 PHE A C 1
ATOM 815 O O . PHE A 1 101 ? -4.058 3.728 7.272 1.00 60.56 101 PHE A O 1
ATOM 822 N N . ILE A 1 102 ? -5.025 2.599 8.929 1.00 47.03 102 ILE A N 1
ATOM 823 C CA . ILE A 1 102 ? -4.452 3.366 10.051 1.00 47.03 102 ILE A CA 1
ATOM 824 C C . ILE A 1 102 ? -2.931 3.268 10.093 1.00 47.03 102 ILE A C 1
ATOM 826 O O . ILE A 1 102 ? -2.210 4.196 10.454 1.00 47.03 102 ILE A O 1
ATOM 830 N N . GLY A 1 103 ? -2.446 2.070 9.792 1.00 60.22 103 GLY A N 1
ATOM 831 C CA . GLY A 1 103 ? -1.059 1.695 9.919 1.00 60.22 103 GLY A CA 1
ATOM 832 C C . GLY A 1 103 ? -0.802 0.449 9.096 1.00 60.22 103 GLY A C 1
ATOM 833 O O . GLY A 1 103 ? -1.652 -0.420 8.957 1.00 60.22 103 GLY A O 1
ATOM 834 N N . GLY A 1 104 ? 0.399 0.354 8.535 1.00 64.44 104 GLY A N 1
ATOM 835 C CA . GLY A 1 104 ? 0.752 -0.750 7.646 1.00 64.44 104 GLY A CA 1
ATOM 836 C C . GLY A 1 104 ? 0.648 -0.453 6.156 1.00 64.44 104 GLY A C 1
ATOM 837 O O . GLY A 1 104 ? 1.157 -1.269 5.400 1.00 64.44 104 GLY A O 1
ATOM 838 N N . ASN A 1 105 ? 0.173 0.724 5.730 1.00 77.50 105 ASN A N 1
ATOM 839 C CA . ASN A 1 105 ? 0.156 1.106 4.307 1.00 77.50 105 ASN A CA 1
ATOM 840 C C . ASN A 1 105 ? 1.530 0.968 3.647 1.00 77.50 105 ASN A C 1
ATOM 842 O O . ASN A 1 105 ? 1.641 0.371 2.587 1.00 77.50 105 ASN A O 1
ATOM 846 N N . GLY A 1 106 ? 2.602 1.417 4.307 1.00 81.00 106 GLY A N 1
ATOM 847 C CA . GLY A 1 106 ? 3.953 1.229 3.772 1.00 81.00 106 GLY A CA 1
ATOM 848 C C . GLY A 1 106 ? 4.363 -0.248 3.662 1.00 81.00 106 GLY A C 1
ATOM 849 O O . GLY A 1 106 ? 5.051 -0.626 2.720 1.00 81.00 106 GLY A O 1
ATOM 850 N N . ARG A 1 107 ? 3.934 -1.110 4.599 1.00 73.94 107 ARG A N 1
ATOM 851 C CA . ARG A 1 107 ? 4.228 -2.558 4.555 1.00 73.94 107 ARG A CA 1
ATOM 852 C C . ARG A 1 107 ? 3.463 -3.224 3.416 1.00 73.94 107 ARG A C 1
ATOM 854 O O . ARG A 1 107 ? 4.077 -3.919 2.616 1.00 73.94 107 ARG A O 1
ATOM 861 N N . THR A 1 108 ? 2.164 -2.961 3.312 1.00 79.56 108 THR A N 1
ATOM 862 C CA . THR A 1 108 ? 1.314 -3.484 2.239 1.00 79.56 108 THR A CA 1
ATOM 863 C C . THR A 1 108 ? 1.748 -2.949 0.877 1.00 79.56 108 THR A C 1
ATOM 865 O O . THR A 1 108 ? 1.877 -3.726 -0.058 1.00 79.56 108 THR A O 1
ATOM 868 N N . GLY A 1 109 ? 2.101 -1.666 0.775 1.00 85.56 109 GLY A N 1
ATOM 869 C CA . GLY A 1 109 ? 2.639 -1.067 -0.444 1.00 85.56 109 GLY A CA 1
ATOM 870 C C . GLY A 1 109 ? 3.912 -1.765 -0.917 1.00 85.56 109 GLY A C 1
ATOM 871 O O . GLY A 1 109 ? 4.001 -2.151 -2.078 1.00 85.56 109 GLY A O 1
ATOM 872 N N . ARG A 1 110 ? 4.886 -2.005 -0.025 1.00 88.62 110 ARG A N 1
ATOM 873 C CA . ARG A 1 110 ? 6.120 -2.738 -0.377 1.00 88.62 110 ARG A CA 1
ATOM 874 C C . ARG A 1 110 ? 5.874 -4.213 -0.703 1.00 88.62 110 ARG A C 1
ATOM 876 O O . ARG A 1 110 ? 6.592 -4.777 -1.523 1.00 88.62 110 ARG A O 1
ATOM 883 N N . LEU A 1 111 ? 4.870 -4.842 -0.090 1.00 78.19 111 LEU A N 1
ATOM 884 C CA . LEU A 1 111 ? 4.450 -6.194 -0.468 1.00 78.19 111 LEU A CA 1
ATOM 885 C C . LEU A 1 111 ? 3.861 -6.215 -1.883 1.00 78.19 111 LEU A C 1
ATOM 887 O O . LEU A 1 111 ? 4.244 -7.076 -2.666 1.00 78.19 111 LEU A O 1
ATOM 891 N N . LEU A 1 112 ? 2.997 -5.256 -2.229 1.00 82.44 112 LEU A N 1
ATOM 892 C CA . LEU A 1 112 ? 2.431 -5.116 -3.576 1.00 82.44 112 LEU A CA 1
ATOM 893 C C . LEU A 1 112 ? 3.510 -4.812 -4.625 1.00 82.44 112 LEU A C 1
ATOM 895 O O . LEU A 1 112 ? 3.498 -5.399 -5.703 1.00 82.44 112 LEU A O 1
ATOM 899 N N . LEU A 1 113 ? 4.483 -3.966 -4.279 1.00 88.69 113 LEU A N 1
ATOM 900 C CA . LEU A 1 113 ? 5.668 -3.706 -5.098 1.00 88.69 113 LEU A CA 1
ATOM 901 C C . LEU A 1 113 ? 6.407 -5.009 -5.427 1.00 88.69 113 LEU A C 1
ATOM 903 O O . LEU A 1 113 ? 6.660 -5.317 -6.589 1.00 88.69 113 LEU A O 1
ATOM 907 N N . ASN A 1 114 ? 6.742 -5.793 -4.400 1.00 83.81 114 ASN A N 1
ATOM 908 C CA . ASN A 1 114 ? 7.491 -7.034 -4.584 1.00 83.81 114 ASN A CA 1
ATOM 909 C C . ASN A 1 114 ? 6.670 -8.118 -5.278 1.00 83.81 114 ASN A C 1
ATOM 911 O O . ASN A 1 114 ? 7.229 -8.886 -6.055 1.00 83.81 114 ASN A O 1
ATOM 915 N N . PHE A 1 115 ? 5.359 -8.162 -5.041 1.00 81.19 115 PHE A N 1
ATOM 916 C CA . PHE A 1 115 ? 4.450 -9.029 -5.780 1.00 81.19 115 PHE A CA 1
ATOM 917 C C . PHE A 1 115 ? 4.550 -8.767 -7.287 1.00 81.19 115 PHE A C 1
ATOM 919 O O . PHE A 1 115 ? 4.724 -9.711 -8.057 1.00 81.19 115 PHE A O 1
ATOM 926 N N . GLU A 1 116 ? 4.521 -7.499 -7.700 1.00 85.12 116 GLU A N 1
ATOM 927 C CA . GLU A 1 116 ? 4.604 -7.140 -9.115 1.00 85.12 116 GLU A CA 1
ATOM 928 C C . GLU A 1 116 ? 5.975 -7.460 -9.729 1.00 85.12 116 GLU A C 1
ATOM 930 O O . GLU A 1 116 ? 6.046 -8.042 -10.813 1.00 85.12 116 GLU A O 1
ATOM 935 N N . LEU A 1 117 ? 7.069 -7.167 -9.016 1.00 85.56 117 LEU A N 1
ATOM 936 C CA . LEU A 1 117 ? 8.422 -7.529 -9.458 1.00 85.56 117 LEU A CA 1
ATOM 937 C C . LEU A 1 117 ? 8.579 -9.043 -9.644 1.00 85.56 117 LEU A C 1
ATOM 939 O O . LEU A 1 117 ? 9.048 -9.504 -10.685 1.00 85.56 117 LEU A O 1
ATOM 943 N N . MET A 1 118 ? 8.155 -9.825 -8.650 1.00 82.00 118 MET A N 1
ATOM 944 C CA . MET A 1 118 ? 8.290 -11.281 -8.673 1.00 82.00 118 MET A CA 1
ATOM 945 C C . MET A 1 118 ? 7.421 -11.923 -9.752 1.00 82.00 118 MET A C 1
ATOM 947 O O . MET A 1 118 ? 7.864 -12.865 -10.408 1.00 82.00 118 MET A O 1
ATOM 951 N N . LYS A 1 119 ? 6.214 -11.392 -9.988 1.00 81.69 119 LYS A N 1
ATOM 952 C CA . LYS A 1 119 ? 5.358 -11.810 -11.105 1.00 81.69 119 LYS A CA 1
ATOM 953 C C . LYS A 1 119 ? 6.062 -11.630 -12.458 1.00 81.69 119 LYS A C 1
ATOM 955 O O . LYS A 1 119 ? 5.866 -12.448 -13.351 1.00 81.69 119 LYS A O 1
ATOM 960 N N . ALA A 1 120 ? 6.907 -10.606 -12.592 1.00 85.50 120 ALA A N 1
ATOM 961 C CA . ALA A 1 120 ? 7.714 -10.341 -13.782 1.00 85.50 120 ALA A CA 1
ATOM 962 C C . ALA A 1 120 ? 9.083 -11.062 -13.803 1.00 85.50 120 ALA A C 1
ATOM 964 O O . ALA A 1 120 ? 9.878 -10.825 -14.711 1.00 85.50 120 ALA A O 1
ATOM 965 N N . GLY A 1 121 ? 9.383 -11.926 -12.825 1.00 84.81 121 GLY A N 1
ATOM 966 C CA . GLY A 1 121 ? 10.638 -12.687 -12.754 1.00 84.81 121 GLY A CA 1
ATOM 967 C C . GLY A 1 121 ? 11.825 -11.939 -12.135 1.00 84.81 121 GLY A C 1
ATOM 968 O O . GLY A 1 121 ? 12.945 -12.446 -12.164 1.00 84.81 121 GLY A O 1
ATOM 969 N N . TYR A 1 122 ? 11.602 -10.755 -11.560 1.00 90.38 122 TYR A N 1
ATOM 970 C CA . TYR A 1 122 ? 12.634 -9.999 -10.851 1.00 90.38 122 TYR A CA 1
ATOM 971 C C . TYR A 1 122 ? 12.748 -10.475 -9.395 1.00 90.38 122 TYR A C 1
ATOM 973 O O . TYR A 1 122 ? 11.756 -10.914 -8.802 1.00 90.38 122 TYR A O 1
ATOM 981 N N . PRO A 1 123 ? 13.934 -10.373 -8.766 1.00 88.94 123 PRO A N 1
ATOM 982 C CA . PRO A 1 123 ? 14.031 -10.552 -7.327 1.00 88.94 123 PRO A CA 1
ATOM 983 C C . PRO A 1 123 ? 13.297 -9.422 -6.591 1.00 88.94 123 PRO A C 1
ATOM 985 O O . PRO A 1 123 ? 13.107 -8.335 -7.146 1.00 88.94 123 PRO A O 1
ATOM 988 N N . PRO A 1 124 ? 12.914 -9.645 -5.324 1.00 81.62 124 PRO A N 1
ATOM 989 C CA . PRO A 1 124 ? 12.294 -8.603 -4.522 1.00 81.62 124 PRO A CA 1
ATOM 990 C C . PRO A 1 124 ? 13.242 -7.411 -4.344 1.00 81.62 124 PRO A C 1
ATOM 992 O O . PRO A 1 124 ? 14.442 -7.579 -4.135 1.00 81.62 124 PRO A O 1
ATOM 995 N N . ALA A 1 125 ? 12.688 -6.203 -4.365 1.00 92.69 125 ALA A N 1
ATOM 996 C CA . ALA A 1 125 ? 13.389 -4.988 -3.993 1.00 92.69 125 ALA A CA 1
ATOM 997 C C . ALA A 1 125 ? 13.432 -4.861 -2.463 1.00 92.69 125 ALA A C 1
ATOM 999 O O . ALA A 1 125 ? 12.415 -4.619 -1.804 1.00 92.69 125 ALA A O 1
ATOM 1000 N N . ILE A 1 126 ? 14.626 -5.008 -1.886 1.00 89.25 126 ILE A N 1
ATOM 1001 C CA . ILE A 1 126 ? 14.860 -4.793 -0.454 1.00 89.25 126 ILE A CA 1
ATOM 1002 C C . ILE A 1 126 ? 15.321 -3.348 -0.241 1.00 89.25 126 ILE A C 1
ATOM 1004 O O . ILE A 1 126 ? 16.503 -3.035 -0.382 1.00 89.25 126 ILE A O 1
ATOM 1008 N N . ILE A 1 127 ? 14.374 -2.474 0.100 1.00 89.69 127 ILE A N 1
ATOM 1009 C CA . ILE A 1 127 ? 14.663 -1.096 0.520 1.00 89.69 127 ILE A CA 1
ATOM 1010 C C . ILE A 1 127 ? 15.254 -1.151 1.931 1.00 89.69 127 ILE A C 1
ATOM 1012 O O . ILE A 1 127 ? 14.612 -1.658 2.859 1.00 89.69 127 ILE A O 1
ATOM 1016 N N . GLN A 1 128 ? 16.488 -0.674 2.085 1.00 88.62 128 GLN A N 1
ATOM 1017 C CA . GLN A 1 128 ? 17.221 -0.753 3.346 1.00 88.62 128 GLN A CA 1
ATOM 1018 C C . GLN A 1 128 ? 16.747 0.331 4.318 1.00 88.62 128 GLN A C 1
ATOM 1020 O O . GLN A 1 128 ? 16.179 1.347 3.919 1.00 88.62 128 GLN A O 1
ATOM 1025 N N . LYS A 1 129 ? 16.950 0.124 5.625 1.00 82.62 129 LYS A N 1
ATOM 1026 C CA . LYS A 1 129 ? 16.525 1.114 6.633 1.00 82.62 129 LYS A CA 1
ATOM 1027 C C . LYS A 1 129 ? 17.338 2.409 6.528 1.00 82.62 129 LYS A C 1
ATOM 1029 O O . LYS A 1 129 ? 16.846 3.465 6.912 1.00 82.62 129 LYS A O 1
ATOM 1034 N N . GLU A 1 130 ? 18.562 2.308 6.022 1.00 93.88 130 GLU A N 1
ATOM 1035 C CA . GLU A 1 130 ? 19.471 3.409 5.720 1.00 93.88 130 GLU A CA 1
ATOM 1036 C C . GLU A 1 130 ? 18.880 4.325 4.639 1.00 93.88 130 GLU A C 1
ATOM 1038 O O . GLU A 1 130 ? 18.981 5.542 4.752 1.00 93.88 130 GLU A O 1
ATOM 1043 N N . ASP A 1 131 ? 18.139 3.749 3.687 1.00 90.62 131 ASP A N 1
ATOM 1044 C CA . ASP A 1 131 ? 17.475 4.458 2.586 1.00 90.62 131 ASP A CA 1
ATOM 1045 C C . ASP A 1 131 ? 16.108 5.050 3.010 1.00 90.62 131 ASP A C 1
ATOM 1047 O O . ASP A 1 131 ? 15.335 5.523 2.179 1.00 90.62 131 ASP A O 1
ATOM 1051 N N . ARG A 1 132 ? 15.747 5.015 4.306 1.00 86.12 132 ARG A N 1
ATOM 1052 C CA . ARG A 1 132 ? 14.408 5.420 4.786 1.00 86.12 132 ARG A CA 1
ATOM 1053 C C . ARG A 1 132 ? 14.062 6.857 4.411 1.00 86.12 132 ARG A C 1
ATOM 1055 O O . ARG A 1 132 ? 12.910 7.108 4.074 1.00 86.12 132 ARG A O 1
ATOM 1062 N N . LEU A 1 133 ? 15.007 7.784 4.565 1.00 91.88 133 LEU A N 1
ATOM 1063 C CA . LEU A 1 133 ? 14.764 9.200 4.281 1.00 91.88 133 LEU A CA 1
ATOM 1064 C C . LEU A 1 133 ? 14.505 9.400 2.783 1.00 91.88 133 LEU A C 1
ATOM 1066 O O . LEU A 1 133 ? 13.436 9.870 2.421 1.00 91.88 133 LEU A O 1
ATOM 1070 N N . GLU A 1 134 ? 15.403 8.890 1.938 1.00 95.25 134 GLU A N 1
ATOM 1071 C CA . GLU A 1 134 ? 15.275 8.903 0.473 1.00 95.25 134 GLU A CA 1
ATOM 1072 C C . GLU A 1 134 ? 13.963 8.256 -0.008 1.00 95.25 134 GLU A C 1
ATOM 1074 O O . GLU A 1 134 ? 13.289 8.764 -0.904 1.00 95.25 134 GLU A O 1
ATOM 1079 N N . TYR A 1 135 ? 13.547 7.156 0.624 1.00 93.06 135 TYR A N 1
ATOM 1080 C CA . TYR A 1 135 ? 12.276 6.500 0.324 1.00 93.06 135 TYR A CA 1
ATOM 1081 C C . TYR A 1 135 ? 11.060 7.385 0.615 1.00 93.06 135 TYR A C 1
ATOM 1083 O O . TYR A 1 135 ? 10.129 7.395 -0.180 1.00 93.06 135 TYR A O 1
ATOM 1091 N N . TYR A 1 136 ? 11.030 8.108 1.738 1.00 88.44 136 TYR A N 1
ATOM 1092 C CA . TYR A 1 136 ? 9.904 9.002 2.026 1.00 88.44 136 TYR A CA 1
ATOM 1093 C C . TYR A 1 136 ? 9.941 10.256 1.150 1.00 88.44 136 TYR A C 1
ATOM 1095 O O . TYR A 1 136 ? 8.913 10.594 0.571 1.00 88.44 136 TYR A O 1
ATOM 1103 N N . ASP A 1 137 ? 11.112 10.869 0.974 1.00 91.88 137 ASP A N 1
ATOM 1104 C CA . ASP A 1 137 ? 11.269 12.079 0.160 1.00 91.88 137 ASP A CA 1
ATOM 1105 C C . ASP A 1 137 ? 10.842 11.831 -1.298 1.00 91.88 137 ASP A C 1
ATOM 1107 O O . ASP A 1 137 ? 10.122 12.634 -1.890 1.00 91.88 137 ASP A O 1
ATOM 1111 N N . SER A 1 138 ? 11.206 10.673 -1.859 1.00 94.50 138 SER A N 1
ATOM 1112 C CA . SER A 1 138 ? 10.806 10.294 -3.220 1.00 94.50 138 SER A CA 1
ATOM 1113 C C . SER A 1 138 ? 9.311 9.979 -3.369 1.00 94.50 138 SER A C 1
ATOM 1115 O O . SER A 1 138 ? 8.751 10.168 -4.449 1.00 94.50 138 SER A O 1
ATOM 1117 N N . LEU A 1 139 ? 8.636 9.526 -2.305 1.00 88.19 139 LEU A N 1
ATOM 1118 C CA . LEU A 1 139 ? 7.178 9.363 -2.311 1.00 88.19 139 LEU A CA 1
ATOM 1119 C C . LEU A 1 139 ? 6.452 10.699 -2.204 1.00 88.19 139 LEU A C 1
ATOM 1121 O O . LEU A 1 139 ? 5.429 10.880 -2.866 1.00 88.19 139 LEU A O 1
ATOM 1125 N N . ASP A 1 140 ? 6.972 11.615 -1.390 1.00 85.75 140 ASP A N 1
ATOM 1126 C CA . ASP A 1 140 ? 6.426 12.961 -1.252 1.00 85.75 140 ASP A CA 1
ATOM 1127 C C . ASP A 1 140 ? 6.553 13.724 -2.577 1.00 85.75 140 ASP A C 1
ATOM 1129 O O . ASP A 1 140 ? 5.570 14.302 -3.046 1.00 85.75 140 ASP A O 1
ATOM 1133 N N . GLU A 1 141 ? 7.710 13.637 -3.241 1.00 88.69 141 GLU A N 1
ATOM 1134 C CA . GLU A 1 141 ? 7.920 14.179 -4.586 1.00 88.69 141 GLU A CA 1
ATOM 1135 C C . GLU A 1 141 ? 6.898 13.614 -5.580 1.00 88.69 141 GLU A C 1
ATOM 1137 O O . GLU A 1 141 ? 6.134 14.379 -6.174 1.00 88.69 141 GLU A O 1
ATOM 1142 N N . ALA A 1 142 ? 6.781 12.285 -5.675 1.00 86.56 142 ALA A N 1
ATOM 1143 C CA . ALA A 1 142 ? 5.817 11.638 -6.563 1.00 86.56 142 ALA A CA 1
ATOM 1144 C C . ALA A 1 142 ? 4.360 12.036 -6.263 1.00 86.56 142 ALA A C 1
ATOM 1146 O O . ALA A 1 142 ? 3.525 12.109 -7.168 1.00 86.56 142 ALA A O 1
ATOM 1147 N N . CYS A 1 143 ? 4.024 12.323 -5.001 1.00 74.25 143 CYS A N 1
ATOM 1148 C CA . CYS A 1 143 ? 2.690 12.784 -4.626 1.00 74.25 143 CYS A CA 1
ATOM 1149 C C . CYS A 1 143 ? 2.416 14.237 -5.035 1.00 74.25 143 CYS A C 1
ATOM 1151 O O . CYS A 1 143 ? 1.276 14.534 -5.406 1.00 74.25 143 CYS A O 1
ATOM 1153 N N . VAL A 1 144 ? 3.422 15.116 -4.955 1.00 78.62 144 VAL A N 1
ATOM 1154 C CA . VAL A 1 144 ? 3.302 16.561 -5.212 1.00 78.62 144 VAL A CA 1
ATOM 1155 C C . VAL A 1 144 ? 3.424 16.892 -6.697 1.00 78.62 144 VAL A C 1
ATOM 1157 O O . VAL A 1 144 ? 2.594 17.632 -7.223 1.00 78.62 144 VAL A O 1
ATOM 1160 N N . SER A 1 145 ? 4.449 16.373 -7.372 1.00 85.12 145 SER A N 1
ATOM 1161 C CA . SER A 1 145 ? 4.763 16.713 -8.765 1.00 85.12 145 SER A CA 1
ATOM 1162 C C . SER A 1 145 ? 4.209 15.704 -9.771 1.00 85.12 145 SER A C 1
ATOM 1164 O O . SER A 1 145 ? 4.059 16.038 -10.945 1.00 85.12 145 SER A O 1
ATOM 1166 N N . GLY A 1 146 ? 3.898 14.479 -9.328 1.00 79.19 146 GLY A N 1
ATOM 1167 C CA . GLY A 1 146 ? 3.618 13.356 -10.225 1.00 79.19 146 GLY A CA 1
ATOM 1168 C C . GLY A 1 146 ? 4.872 12.787 -10.898 1.00 79.19 146 GLY A C 1
ATOM 1169 O O . GLY A 1 146 ? 4.744 11.970 -11.806 1.00 79.19 146 GLY A O 1
ATOM 1170 N N . ASP A 1 147 ? 6.068 13.214 -10.481 1.00 89.50 147 ASP A N 1
ATOM 1171 C CA . ASP A 1 147 ? 7.337 12.676 -10.967 1.00 89.50 147 ASP A CA 1
ATOM 1172 C C . ASP A 1 147 ? 7.735 11.431 -10.163 1.00 89.50 147 ASP A C 1
ATOM 1174 O O . ASP A 1 147 ? 7.998 11.492 -8.963 1.00 89.50 147 ASP A O 1
ATOM 1178 N N . TYR A 1 148 ? 7.780 10.281 -10.834 1.00 92.00 148 TYR A N 1
ATOM 1179 C CA . TYR A 1 148 ? 8.119 8.992 -10.226 1.00 92.00 148 TYR A CA 1
ATOM 1180 C C . TYR A 1 148 ? 9.607 8.635 -10.354 1.00 92.00 148 TYR A C 1
ATOM 1182 O O . TYR A 1 148 ? 10.007 7.541 -9.946 1.00 92.00 148 TYR A O 1
ATOM 1190 N N . SER A 1 149 ? 10.438 9.512 -10.923 1.00 94.62 149 SER A N 1
ATOM 1191 C CA . SER A 1 149 ? 11.830 9.202 -11.276 1.00 94.62 149 SER A CA 1
ATOM 1192 C C . SER A 1 149 ? 12.664 8.801 -10.057 1.00 94.62 149 SER A C 1
ATOM 1194 O O . SER A 1 149 ? 13.311 7.751 -10.070 1.00 94.62 149 SER A O 1
ATOM 1196 N N . SER A 1 150 ? 12.589 9.573 -8.970 1.00 96.12 150 SER A N 1
ATOM 1197 C CA . SER A 1 150 ? 13.367 9.343 -7.745 1.00 96.12 150 SER A CA 1
ATOM 1198 C C . SER A 1 150 ? 13.036 7.999 -7.085 1.00 96.12 150 SER A C 1
ATOM 1200 O O . SER A 1 150 ? 13.930 7.201 -6.794 1.00 96.12 150 SER A O 1
ATOM 1202 N N . ILE A 1 151 ? 11.745 7.691 -6.916 1.00 96.38 151 ILE A N 1
ATOM 1203 C CA . ILE A 1 151 ? 11.311 6.424 -6.308 1.00 96.38 151 ILE A CA 1
ATOM 1204 C C . ILE A 1 151 ? 11.617 5.235 -7.233 1.00 96.38 151 ILE A C 1
ATOM 1206 O O . ILE A 1 151 ? 12.006 4.165 -6.760 1.00 96.38 151 ILE A O 1
ATOM 1210 N N . THR A 1 152 ? 11.528 5.425 -8.553 1.00 97.50 152 THR A N 1
ATOM 1211 C CA . THR A 1 152 ? 11.898 4.401 -9.540 1.00 97.50 152 THR A CA 1
ATOM 1212 C C . THR A 1 152 ? 13.382 4.063 -9.459 1.00 97.50 152 THR A C 1
ATOM 1214 O O . THR A 1 152 ? 13.736 2.883 -9.415 1.00 97.50 152 THR A O 1
ATOM 1217 N N . GLN A 1 153 ? 14.250 5.073 -9.365 1.00 97.88 153 GLN A N 1
ATOM 1218 C CA . GLN A 1 153 ? 15.692 4.875 -9.242 1.00 97.88 153 GLN A CA 1
ATOM 1219 C C . GLN A 1 153 ? 16.060 4.139 -7.947 1.00 97.88 153 GLN A C 1
ATOM 1221 O O . GLN A 1 153 ? 16.853 3.194 -7.976 1.00 97.88 153 GLN A O 1
ATOM 1226 N N . LEU A 1 154 ? 15.447 4.510 -6.819 1.00 97.75 154 LEU A N 1
ATOM 1227 C CA . LEU A 1 154 ? 15.667 3.841 -5.535 1.00 97.75 154 LEU A CA 1
ATOM 1228 C C . LEU A 1 154 ? 15.282 2.350 -5.587 1.00 97.75 154 LEU A C 1
ATOM 1230 O O . LEU A 1 154 ? 16.017 1.475 -5.103 1.00 97.75 154 LEU A O 1
ATOM 1234 N N . VAL A 1 155 ? 14.133 2.035 -6.191 1.00 97.81 155 VAL A N 1
ATOM 1235 C CA . VAL A 1 155 ? 13.671 0.649 -6.343 1.00 97.81 155 VAL A CA 1
ATOM 1236 C C . VAL A 1 155 ? 14.575 -0.119 -7.307 1.00 97.81 155 VAL A C 1
ATOM 1238 O O . VAL A 1 155 ? 14.965 -1.243 -6.988 1.00 97.81 155 VAL A O 1
ATOM 1241 N N . ALA A 1 156 ? 14.988 0.482 -8.426 1.00 98.00 156 ALA A N 1
ATOM 1242 C CA . ALA A 1 156 ? 15.923 -0.127 -9.373 1.00 98.00 156 ALA A CA 1
ATOM 1243 C C . ALA A 1 156 ? 17.263 -0.492 -8.707 1.00 98.00 156 ALA A C 1
ATOM 1245 O O . ALA A 1 156 ? 17.725 -1.629 -8.830 1.00 98.00 156 ALA A O 1
ATOM 1246 N N . ASN A 1 157 ? 17.834 0.418 -7.911 1.00 97.94 157 ASN A N 1
ATOM 1247 C CA . ASN A 1 157 ? 19.051 0.162 -7.134 1.00 97.94 157 ASN A CA 1
ATOM 1248 C C . ASN A 1 157 ? 18.855 -1.004 -6.147 1.00 97.94 157 ASN A C 1
ATOM 1250 O O . ASN A 1 157 ? 19.724 -1.864 -5.984 1.00 97.94 157 ASN A O 1
ATOM 1254 N N . SER A 1 158 ? 17.686 -1.081 -5.506 1.00 96.25 158 SER A N 1
ATOM 1255 C CA . SER A 1 158 ? 17.342 -2.160 -4.570 1.00 96.25 158 SER A CA 1
ATOM 1256 C C . SER A 1 158 ? 17.202 -3.526 -5.252 1.00 96.25 158 SER A C 1
ATOM 1258 O O . SER A 1 158 ? 17.648 -4.542 -4.708 1.00 96.25 158 SER A O 1
ATOM 1260 N N . VAL A 1 159 ? 16.634 -3.559 -6.458 1.00 96.88 159 VAL A N 1
ATOM 1261 C CA . VAL A 1 159 ? 16.578 -4.756 -7.309 1.00 96.88 159 VAL A CA 1
ATOM 1262 C C . VAL A 1 159 ? 17.985 -5.190 -7.718 1.00 96.88 159 VAL A C 1
ATOM 1264 O O . VAL A 1 159 ? 18.317 -6.368 -7.588 1.00 96.88 159 VAL A O 1
ATOM 1267 N N . GLN A 1 160 ? 18.836 -4.254 -8.150 1.00 96.69 160 GLN A N 1
ATOM 1268 C CA . GLN A 1 160 ? 20.205 -4.545 -8.581 1.00 96.69 160 GLN A CA 1
ATOM 1269 C C . GLN A 1 160 ? 21.049 -5.148 -7.451 1.00 96.69 160 GLN A C 1
ATOM 1271 O O . GLN A 1 160 ? 21.683 -6.182 -7.650 1.00 96.69 160 GLN A O 1
ATOM 1276 N N . ARG A 1 161 ? 20.980 -4.585 -6.237 1.00 94.50 161 ARG A N 1
ATOM 1277 C CA . ARG A 1 161 ? 21.638 -5.158 -5.043 1.00 94.50 161 ARG A CA 1
ATOM 1278 C C . ARG A 1 161 ? 21.186 -6.597 -4.764 1.00 94.50 161 ARG A C 1
ATOM 1280 O O . ARG A 1 161 ? 21.989 -7.454 -4.387 1.00 94.50 161 ARG A O 1
ATOM 1287 N N . SER A 1 162 ? 19.899 -6.871 -4.962 1.00 90.81 162 SER A N 1
ATOM 1288 C CA . SER A 1 162 ? 19.331 -8.205 -4.756 1.00 90.81 162 SER A CA 1
ATOM 1289 C C . SER A 1 162 ? 19.819 -9.186 -5.827 1.00 90.81 162 SER A C 1
ATOM 1291 O O . SER A 1 162 ? 20.286 -10.270 -5.484 1.00 90.81 162 SER A O 1
ATOM 1293 N N . LEU A 1 163 ? 19.803 -8.792 -7.106 1.00 91.38 163 LEU A N 1
ATOM 1294 C CA . LEU A 1 163 ? 20.379 -9.570 -8.214 1.00 91.38 163 LEU A CA 1
ATOM 1295 C C . LEU A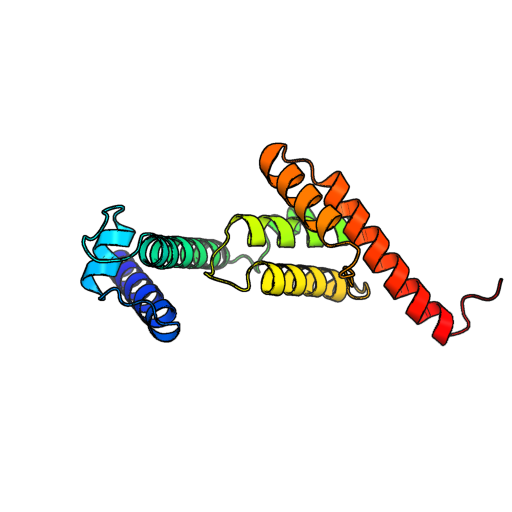 1 163 ? 21.859 -9.887 -7.986 1.00 91.38 163 LEU A C 1
ATOM 1297 O O . LEU A 1 163 ? 22.261 -11.040 -8.119 1.00 91.38 163 LEU A O 1
ATOM 1301 N N . ASP A 1 164 ? 22.652 -8.891 -7.595 1.00 91.25 164 ASP A N 1
ATOM 1302 C CA . ASP A 1 164 ? 24.080 -9.053 -7.313 1.00 91.25 164 ASP A CA 1
ATOM 1303 C C . ASP A 1 164 ? 24.334 -10.107 -6.234 1.00 91.25 164 ASP A C 1
ATOM 1305 O O . ASP A 1 164 ? 25.237 -10.937 -6.364 1.00 91.25 164 ASP A O 1
ATOM 1309 N N . THR A 1 165 ? 23.485 -10.132 -5.205 1.00 83.12 165 THR A N 1
ATOM 1310 C CA . THR A 1 165 ? 23.531 -11.155 -4.158 1.00 83.12 165 THR A CA 1
ATOM 1311 C C . THR A 1 165 ? 23.306 -12.548 -4.754 1.00 83.12 165 THR A C 1
ATOM 1313 O O . THR A 1 165 ? 24.124 -13.442 -4.530 1.00 83.12 165 THR A O 1
ATOM 1316 N N . TYR A 1 166 ? 22.265 -12.740 -5.572 1.00 83.62 166 TYR A N 1
ATOM 1317 C CA . TYR A 1 166 ? 22.005 -14.026 -6.237 1.00 83.62 166 TYR A CA 1
ATOM 1318 C C . TYR A 1 166 ? 23.157 -14.451 -7.162 1.00 83.62 166 TYR A C 1
ATOM 1320 O O . TYR A 1 166 ? 23.613 -15.595 -7.101 1.00 83.62 166 TYR A O 1
ATOM 1328 N N . LEU A 1 167 ? 23.670 -13.536 -7.990 1.00 86.62 167 LEU A N 1
ATOM 1329 C CA . LEU A 1 167 ? 24.762 -13.815 -8.929 1.00 86.62 167 LEU A CA 1
ATOM 1330 C C . LEU A 1 167 ? 26.074 -14.166 -8.217 1.00 86.62 167 LEU A C 1
ATOM 1332 O O . LEU A 1 167 ? 26.823 -15.017 -8.706 1.00 86.62 167 LEU A O 1
ATOM 1336 N N . SER A 1 168 ? 26.331 -13.558 -7.053 1.00 84.38 168 SER A N 1
ATOM 1337 C CA . SER A 1 168 ? 27.505 -13.866 -6.229 1.00 84.38 168 SER A CA 1
ATOM 1338 C C . SER A 1 168 ? 27.486 -15.314 -5.723 1.00 84.38 168 SER A C 1
ATOM 1340 O O . SER A 1 168 ? 28.503 -16.006 -5.775 1.00 84.38 168 SER A O 1
ATOM 1342 N N . VAL A 1 169 ? 26.309 -15.818 -5.331 1.00 84.81 169 VAL A N 1
ATOM 1343 C CA . VAL A 1 169 ? 26.117 -17.200 -4.861 1.00 84.81 169 VAL A CA 1
ATOM 1344 C C . VAL A 1 169 ? 26.270 -18.200 -6.005 1.00 84.81 169 VAL A C 1
ATOM 1346 O O . VAL A 1 169 ? 26.872 -19.259 -5.831 1.00 84.81 169 VAL A O 1
ATOM 1349 N N . LEU A 1 170 ? 25.782 -17.851 -7.197 1.00 83.69 170 LEU A N 1
ATOM 1350 C CA . LEU A 1 170 ? 25.873 -18.697 -8.388 1.00 83.69 170 LEU A CA 1
ATOM 1351 C C . LEU A 1 170 ? 27.273 -18.712 -9.028 1.00 83.69 170 LEU A C 1
ATOM 1353 O O . LEU A 1 170 ? 27.469 -19.405 -10.024 1.00 83.69 170 LEU A O 1
ATOM 1357 N N . ARG A 1 171 ? 28.251 -17.974 -8.474 1.00 73.44 171 ARG A N 1
ATOM 1358 C CA . ARG A 1 171 ? 29.602 -17.779 -9.048 1.00 73.44 171 ARG A CA 1
ATOM 1359 C C . ARG A 1 171 ? 29.583 -17.231 -10.482 1.00 73.44 171 ARG A C 1
ATOM 1361 O O . ARG A 1 171 ? 30.559 -17.380 -11.213 1.00 73.44 171 ARG A O 1
ATOM 1368 N N . LEU A 1 172 ? 28.478 -16.603 -10.887 1.00 63.53 172 LEU A N 1
ATOM 1369 C CA . LEU A 1 172 ? 28.317 -16.014 -12.219 1.00 63.53 172 LEU A CA 1
ATOM 1370 C C . LEU A 1 172 ? 28.946 -14.622 -12.315 1.00 63.53 172 LEU A C 1
ATOM 1372 O O . LEU A 1 172 ? 29.114 -14.100 -13.411 1.00 63.53 172 LEU A O 1
ATOM 1376 N N . ARG A 1 173 ? 29.341 -14.043 -11.178 1.00 49.97 173 ARG A N 1
ATOM 1377 C CA . ARG A 1 173 ? 30.135 -12.821 -11.116 1.00 49.97 173 ARG A CA 1
ATOM 1378 C C . ARG A 1 173 ? 31.569 -13.175 -10.717 1.00 49.97 173 ARG A C 1
ATOM 1380 O O . ARG A 1 173 ? 31.928 -13.116 -9.547 1.00 49.97 173 ARG A O 1
ATOM 1387 N N . ASN A 1 174 ? 32.354 -13.606 -11.702 1.00 47.25 174 ASN A N 1
ATOM 1388 C CA . ASN A 1 174 ? 33.812 -13.610 -11.616 1.00 47.25 174 ASN A CA 1
ATOM 1389 C C . ASN A 1 174 ? 34.329 -12.418 -12.427 1.00 47.25 174 ASN A C 1
ATOM 1391 O O . ASN A 1 174 ? 34.100 -12.377 -13.637 1.00 47.25 174 ASN A O 1
ATOM 1395 N N . ASN A 1 175 ? 35.065 -11.544 -11.732 1.00 47.75 175 ASN A N 1
ATOM 1396 C CA . ASN A 1 175 ? 35.749 -10.320 -12.178 1.00 47.75 175 ASN A CA 1
ATOM 1397 C C . ASN A 1 175 ? 34.875 -9.066 -12.287 1.00 47.75 175 ASN A C 1
ATOM 1399 O O . ASN A 1 175 ? 34.054 -8.966 -13.221 1.00 47.75 175 ASN A O 1
#

Secondary structure (DSSP, 8-state):
-HHHHHHHHHHHHHHHHHHHHHTT----HHHHHHHHTT---TTS-HHHHHHHHHHHHHHHHHHHHHHTT-SS-HHHHHHTTS-HHHHHHHHHHHHHHH--SSS-HHHHHHHHHHHHHHHTTPPP----STTHHHHHHHHHHHHHH---HHHHHHHHHHHHHHHHHHHHHTT----

Organism: NCBI:txid60549

pLDDT: mean 77.69, std 14.31, range [43.66, 98.0]

Radius of gyration: 19.92 Å; chains: 1; bounding box: 69×35×43 Å

InterPro domains:
  IPR003812 Fido domain [PF02661] (57-116)
  IPR003812 Fido domain [PS51459] (27-157)
  IPR036597 Fido-like domain superfamily [G3DSA:1.10.3290.10] (62-172)
  IPR036597 Fido-like domain superfamily [SSF140931] (48-170)
  IPR040198 Fido domain-containing protein [PTHR13504] (71-168)

Foldseek 3Di:
DPPVVVVVVVVLLVCLVVVVVVVPQPQDSVRLVCLCVVHDDPPHDVLSSVLSNLLSVVVVVVVVCVVVVDPNPVVPVVCVPPDLLVVLLVQLLVQLVSVSHPDCSNVVSLVSSQVSCVVVVFHRQDQDPVCVVQCVVLSVCCVPVVDNPSVSVSSVVSSVVVVVVVCVVVVVDDD